Protein AF-A0A183DR48-F1 (afdb_monomer_lite)

Secondary structure (DSSP, 8-state):
------TT----HHHHHHHHHTPPPSSTT-TT------HHHHHHHHHHHHHHHHHHHTT-S--HHHHHHS-HHHHHHHHHT-S---TTHHHHHHHHHHHTT---HHHHHHHHHHHHHTT-HHHHHHHHHHHHH-TTTTT-TTHHHHHHHHHHHHHHHHHHHHHTT-

Organism: NCBI:txid637853

Radius of gyration: 20.78 Å; chains: 1; bounding box: 48×68×44 Å

Fo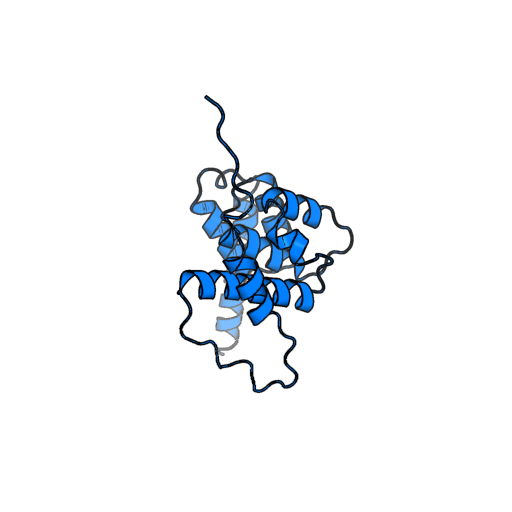ldseek 3Di:
DDDDDDPPPDPPPLVVLLVVLPPDDPDPPPPPDDDPDDVVSVVVSVVLVVLVCLCVVQVPPDDSVCVVPDDLLVVLVVSLPDPDDRLCSLVSNLCSCVVVVPLDQVSLLSSLVSCLVSVVLVSNVVSLVSLVVDPSNVVRPPSVVSVVSSVVVVVVVVVVVVVVVD

Sequence (166 aa):
MAVVFDPNETGGSDAAELAMVMQKPESSEEIYKLPYMDLTVSSSALEFLLYARMIDAYKIELRMETFHKTNKTVLLRSLQNNSRQTPQLGLFMASVVNDYLVMEPSVVDAVITKLALDRKYEMLVDLLKYCAMHTNLSFIRGIELKWSHAARWLFSLIAIKNIVIF

pLDDT: mean 77.98, std 20.14, range [34.53, 96.81]

Structure (mmCIF, N/CA/C/O backbone):
data_AF-A0A183DR48-F1
#
_entry.id   AF-A0A183DR48-F1
#
loop_
_atom_site.group_PDB
_atom_site.id
_atom_site.type_symbol
_atom_site.label_atom_id
_atom_site.label_alt_id
_atom_site.label_comp_id
_atom_site.label_asym_id
_atom_site.label_entity_id
_atom_site.label_seq_id
_atom_site.pdbx_PDB_ins_code
_atom_site.Cartn_x
_atom_site.Cartn_y
_atom_site.Cartn_z
_atom_site.occupancy
_atom_site.B_iso_or_equiv
_atom_site.auth_seq_id
_atom_site.auth_comp_id
_atom_site.auth_asym_id
_atom_site.auth_atom_id
_atom_site.pdbx_PDB_model_num
ATOM 1 N N . MET A 1 1 ? -23.427 38.819 17.462 1.00 38.72 1 MET A N 1
ATOM 2 C CA . MET A 1 1 ? -24.436 37.928 16.858 1.00 38.72 1 MET A CA 1
ATOM 3 C C . MET A 1 1 ? -24.119 36.530 17.363 1.00 38.72 1 MET A C 1
ATOM 5 O O . MET A 1 1 ? -23.070 36.009 17.014 1.00 38.72 1 MET A O 1
ATOM 9 N N . ALA A 1 2 ? -24.891 36.024 18.326 1.00 34.53 2 ALA A N 1
ATOM 10 C CA . ALA A 1 2 ? -24.646 34.722 18.943 1.00 34.53 2 ALA A CA 1
ATOM 11 C C . ALA A 1 2 ? -25.298 33.641 18.077 1.00 34.53 2 ALA A C 1
ATOM 13 O O . ALA A 1 2 ? -26.497 33.715 17.816 1.00 34.53 2 ALA A O 1
ATOM 14 N N . VAL A 1 3 ? -24.506 32.680 17.606 1.00 41.41 3 VAL A N 1
ATOM 15 C CA . VAL A 1 3 ? -25.023 31.477 16.952 1.00 41.41 3 VAL A CA 1
ATOM 16 C C . VAL A 1 3 ? -25.392 30.512 18.072 1.00 41.41 3 VAL A C 1
ATOM 18 O O . VAL A 1 3 ? -24.523 30.043 18.805 1.00 41.41 3 VAL A O 1
ATOM 21 N N . VAL A 1 4 ? -26.691 30.305 18.263 1.00 36.28 4 VAL A N 1
ATOM 22 C CA . VAL A 1 4 ? -27.228 29.297 19.177 1.00 36.28 4 VAL A CA 1
ATOM 23 C C . VAL A 1 4 ? -26.942 27.940 18.545 1.00 36.28 4 VAL A C 1
ATOM 25 O O . VAL A 1 4 ? -27.433 27.652 17.459 1.00 36.28 4 VAL A O 1
ATOM 28 N N . PHE A 1 5 ? -26.102 27.140 19.197 1.00 37.88 5 PHE A N 1
ATOM 29 C CA . PHE A 1 5 ? -25.937 25.732 18.858 1.00 37.88 5 PHE A CA 1
ATOM 30 C C . PHE A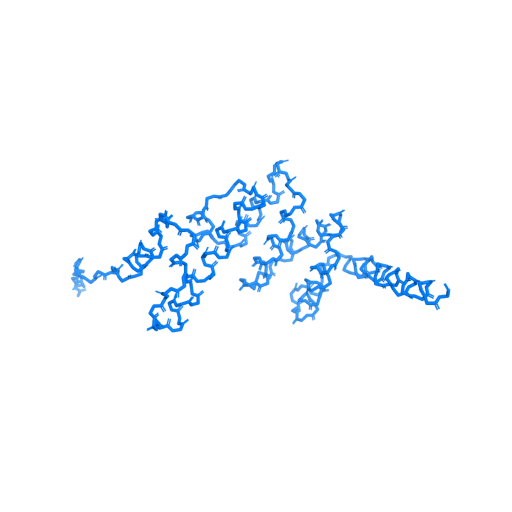 1 5 ? -27.166 24.979 19.371 1.00 37.88 5 PHE A C 1
ATOM 32 O O . PHE A 1 5 ? -27.395 24.932 20.581 1.00 37.88 5 PHE A O 1
ATOM 39 N N . ASP A 1 6 ? -27.953 24.424 18.453 1.00 39.97 6 ASP A N 1
ATOM 40 C CA . ASP A 1 6 ? -29.024 23.483 18.769 1.00 39.97 6 ASP A CA 1
ATOM 41 C C . ASP A 1 6 ? -28.406 22.076 18.914 1.00 39.97 6 ASP A C 1
ATOM 43 O O . ASP A 1 6 ? -27.820 21.574 17.952 1.00 39.97 6 ASP A O 1
ATOM 47 N N . PRO A 1 7 ? -28.453 21.426 20.095 1.00 40.59 7 PRO A N 1
ATOM 48 C CA . PRO A 1 7 ? -27.813 20.126 20.308 1.00 40.59 7 PRO A CA 1
ATOM 49 C C . PRO A 1 7 ? -28.559 18.956 19.655 1.00 40.59 7 PRO A C 1
ATOM 51 O O . PRO A 1 7 ? -28.130 17.815 19.824 1.00 40.59 7 PRO A O 1
ATOM 54 N N . ASN A 1 8 ? -29.680 19.204 18.969 1.00 42.22 8 ASN A N 1
ATOM 55 C CA . ASN A 1 8 ? -30.553 18.146 18.465 1.00 42.22 8 ASN A CA 1
ATOM 56 C C . ASN A 1 8 ? -30.438 17.871 16.953 1.00 42.22 8 ASN A C 1
ATOM 58 O O . ASN A 1 8 ? -31.131 16.986 16.447 1.00 42.22 8 ASN A O 1
ATOM 62 N N . GLU A 1 9 ? -29.535 18.542 16.227 1.00 39.59 9 GLU A N 1
ATOM 63 C CA . GLU A 1 9 ? -29.143 18.102 14.878 1.00 39.59 9 GLU A CA 1
ATOM 64 C C . GLU A 1 9 ? -28.224 16.883 14.991 1.00 39.59 9 GLU A C 1
ATOM 66 O O . GLU A 1 9 ? -26.995 16.937 14.996 1.00 39.59 9 GLU A O 1
ATOM 71 N N . THR A 1 10 ? -28.878 15.749 15.202 1.00 46.44 10 THR A N 1
ATOM 72 C CA . THR A 1 10 ? -28.246 14.483 15.523 1.00 46.44 10 THR A CA 1
ATOM 73 C C . THR A 1 10 ? -27.650 13.912 14.240 1.00 46.44 10 THR A C 1
ATOM 75 O O . THR A 1 10 ? -28.380 13.452 13.364 1.00 46.44 10 THR A O 1
ATOM 78 N N . GLY A 1 11 ? -26.317 13.874 14.155 1.00 44.31 11 GLY A N 1
ATOM 79 C CA . GLY A 1 11 ? -25.553 12.988 13.265 1.00 44.31 11 GLY A CA 1
ATOM 80 C C . GLY A 1 11 ? -25.741 11.513 13.647 1.00 44.31 11 GLY A C 1
ATOM 81 O O . GLY A 1 11 ? -24.783 10.814 13.964 1.00 44.31 11 GLY A O 1
ATOM 82 N N . GLY A 1 12 ? -26.999 11.072 13.710 1.00 40.16 12 GLY A N 1
ATOM 83 C CA . GLY A 1 12 ? -27.429 9.772 14.220 1.00 40.16 12 GLY A CA 1
ATOM 84 C C . GLY A 1 12 ? -27.651 8.709 13.146 1.00 40.16 12 GLY A C 1
ATOM 85 O O . GLY A 1 12 ? -27.893 7.562 13.504 1.00 40.16 12 GLY A O 1
ATOM 86 N N . SER A 1 13 ? -27.564 9.063 11.858 1.00 51.72 13 SER A N 1
ATOM 87 C CA . SER A 1 13 ? -27.857 8.129 10.760 1.00 51.72 13 SER A CA 1
ATOM 88 C C . SER A 1 13 ? -26.738 7.101 10.587 1.00 51.72 13 SER A C 1
ATOM 90 O O . SER A 1 13 ? -26.965 5.902 10.726 1.00 51.72 13 SER A O 1
ATOM 92 N N . ASP A 1 14 ? -25.501 7.567 10.422 1.00 49.25 14 ASP A N 1
ATOM 93 C CA . ASP A 1 14 ? -24.379 6.696 10.058 1.00 49.25 14 ASP A CA 1
ATOM 94 C C . ASP A 1 14 ? -24.047 5.682 11.160 1.00 49.25 14 ASP A C 1
ATOM 96 O O . ASP A 1 14 ? -23.744 4.523 10.890 1.00 49.25 14 ASP A O 1
ATOM 100 N N . ALA A 1 15 ? -24.144 6.097 12.428 1.00 49.94 15 ALA A N 1
ATOM 101 C CA . ALA A 1 15 ? -23.854 5.233 13.569 1.00 49.94 15 ALA A CA 1
ATOM 102 C C . ALA A 1 15 ? -24.926 4.148 13.779 1.00 49.94 15 ALA A C 1
ATOM 104 O O . ALA A 1 15 ? -24.591 3.025 14.160 1.00 49.94 15 ALA A O 1
ATOM 105 N N . ALA A 1 16 ? -26.200 4.467 13.529 1.00 49.25 16 ALA A N 1
ATOM 106 C CA . ALA A 1 16 ? -27.302 3.516 13.646 1.00 49.25 16 ALA A CA 1
ATOM 107 C C . ALA A 1 16 ? -27.301 2.502 12.490 1.00 49.25 16 ALA A C 1
ATOM 109 O O . ALA A 1 16 ? -27.543 1.315 12.712 1.00 49.25 16 ALA A O 1
ATOM 110 N N . GLU A 1 17 ? -26.958 2.940 11.279 1.00 51.75 17 GLU A N 1
ATOM 111 C CA . GLU A 1 17 ? -26.857 2.073 10.101 1.00 51.75 17 GLU A CA 1
ATOM 112 C C . GLU A 1 17 ? -25.629 1.153 10.166 1.00 51.75 17 GLU A C 1
ATOM 114 O O . GLU A 1 17 ? -25.747 -0.049 9.920 1.00 51.75 17 GLU A O 1
ATOM 119 N N . LEU A 1 18 ? -24.475 1.656 10.626 1.00 50.25 18 LEU A N 1
ATOM 120 C CA . LEU A 1 18 ? -23.304 0.824 10.939 1.00 50.25 18 LEU A CA 1
ATOM 121 C C . LEU A 1 18 ? -23.617 -0.214 12.026 1.00 50.25 18 LEU A C 1
ATOM 123 O O . LEU A 1 18 ? -23.205 -1.367 11.907 1.00 50.25 18 LEU A O 1
ATOM 127 N N . ALA A 1 19 ? -24.385 0.148 13.059 1.00 52.28 19 ALA A N 1
ATOM 128 C CA . ALA A 1 19 ? -24.808 -0.793 14.097 1.00 52.28 19 ALA A CA 1
ATOM 129 C C . ALA A 1 19 ? -25.732 -1.901 13.556 1.00 52.28 19 ALA A C 1
ATOM 131 O O . ALA A 1 19 ? -25.676 -3.031 14.044 1.00 52.28 19 ALA A O 1
ATOM 132 N N . MET A 1 20 ? -26.537 -1.607 12.529 1.00 53.22 20 MET A N 1
ATOM 133 C CA . MET A 1 20 ? -27.390 -2.587 11.850 1.00 53.22 20 MET A CA 1
ATOM 134 C C . MET A 1 20 ? -26.560 -3.602 11.045 1.00 53.22 20 MET A C 1
ATOM 136 O O . MET A 1 20 ? -26.844 -4.796 11.087 1.00 53.22 20 MET A O 1
ATOM 140 N N . VAL A 1 21 ? -25.483 -3.152 10.388 1.00 54.22 21 VAL A N 1
ATOM 141 C CA . VAL A 1 21 ? -24.526 -4.015 9.662 1.00 54.22 21 VAL A CA 1
ATOM 142 C C . VAL A 1 21 ? -23.658 -4.850 10.614 1.00 54.22 21 VAL A C 1
ATOM 144 O O . VAL A 1 21 ? -23.229 -5.951 10.274 1.00 54.22 21 VAL A O 1
ATOM 147 N N . MET A 1 22 ? -23.398 -4.347 11.822 1.00 50.41 22 MET A N 1
ATOM 148 C CA . MET A 1 22 ? -22.547 -4.998 12.824 1.00 50.41 22 MET A CA 1
ATOM 149 C C . MET A 1 22 ? -23.275 -6.022 13.712 1.00 50.41 22 MET A C 1
ATOM 151 O O . MET A 1 22 ? -22.654 -6.573 14.627 1.00 50.41 22 MET A O 1
ATOM 155 N N . GLN A 1 23 ? -24.558 -6.319 13.465 1.00 49.47 23 GLN A N 1
ATOM 156 C CA . GLN A 1 23 ? -25.232 -7.421 14.155 1.00 49.47 23 GLN A CA 1
ATOM 157 C C . GLN A 1 23 ? -24.536 -8.749 13.830 1.00 49.47 23 GLN A C 1
ATOM 159 O O . GLN A 1 23 ? -24.355 -9.137 12.678 1.00 49.47 23 GLN A O 1
ATOM 164 N N . LYS A 1 24 ? -24.085 -9.432 14.886 1.00 41.62 24 LYS A N 1
ATOM 165 C CA . LYS A 1 24 ? -23.351 -10.695 14.809 1.00 41.62 24 LYS A CA 1
ATOM 166 C C . LYS A 1 24 ? -24.273 -11.764 14.197 1.00 41.62 24 LYS A C 1
ATOM 168 O O . LYS A 1 24 ? -25.303 -12.044 14.804 1.00 41.62 24 LYS A O 1
ATOM 173 N N . PRO A 1 25 ? -23.934 -12.370 13.046 1.00 45.78 25 PRO A N 1
ATOM 174 C CA . PRO A 1 25 ? -24.819 -13.337 12.411 1.00 45.78 25 PRO A CA 1
ATOM 175 C C . PRO A 1 25 ? -24.857 -14.620 13.249 1.00 45.78 25 PRO A C 1
ATOM 177 O O . PRO A 1 25 ? -23.815 -15.227 13.507 1.00 45.78 25 PRO A O 1
ATOM 180 N N . GLU A 1 26 ? -26.050 -15.023 13.690 1.00 42.00 26 GLU A N 1
ATOM 181 C CA . GLU A 1 26 ? -26.266 -16.272 14.439 1.00 42.00 26 GLU A CA 1
ATOM 182 C C . GLU A 1 26 ? -26.220 -17.515 13.532 1.00 42.00 26 GLU A C 1
ATOM 184 O O . GLU A 1 26 ? -26.141 -18.641 14.021 1.00 42.00 26 GLU A O 1
ATOM 189 N N . SER A 1 27 ? -26.165 -17.339 12.208 1.00 43.94 27 SER A N 1
ATOM 190 C CA . SER A 1 27 ? -25.901 -18.420 11.258 1.00 43.94 27 SER A CA 1
ATOM 191 C C . SER A 1 27 ? -25.264 -17.908 9.961 1.00 43.94 27 SER A C 1
ATOM 193 O O . SER A 1 27 ? -25.421 -16.751 9.573 1.00 43.94 27 SER A O 1
ATOM 195 N N . SER A 1 28 ? -24.522 -18.778 9.272 1.00 48.06 28 SER A N 1
ATOM 196 C CA . SER A 1 28 ? -23.795 -18.468 8.032 1.00 48.06 28 SER A CA 1
ATOM 197 C C . SER A 1 28 ? -24.686 -18.167 6.819 1.00 48.06 28 SER A C 1
ATOM 199 O O . SER A 1 28 ? -24.162 -17.783 5.776 1.00 48.06 28 SER A O 1
ATOM 201 N N . GLU A 1 29 ? -26.006 -18.340 6.926 1.00 44.44 29 GLU A N 1
ATOM 202 C CA . GLU A 1 29 ? -26.942 -18.243 5.795 1.00 44.44 29 GLU A CA 1
ATOM 203 C C . GLU A 1 29 ? -27.662 -16.885 5.680 1.00 44.44 29 GLU A C 1
ATOM 205 O O . GLU A 1 29 ? -28.255 -16.596 4.643 1.00 44.44 29 GLU A O 1
ATOM 210 N N . GLU A 1 30 ? -27.557 -15.995 6.672 1.00 43.56 30 GLU A N 1
ATOM 211 C CA . GLU A 1 30 ? -28.254 -14.692 6.657 1.00 43.56 30 GLU A CA 1
ATOM 212 C C . GLU A 1 30 ? -27.447 -13.540 6.027 1.00 43.56 30 GLU A C 1
ATOM 214 O O . GLU A 1 30 ? -27.918 -12.409 5.946 1.00 43.56 30 GLU A O 1
ATOM 219 N N . ILE A 1 31 ? -26.253 -13.825 5.496 1.00 47.81 31 ILE A N 1
ATOM 220 C CA . ILE A 1 31 ? -25.310 -12.828 4.948 1.00 47.81 31 ILE A CA 1
ATOM 221 C C . ILE A 1 31 ? -25.846 -12.109 3.681 1.00 47.81 31 ILE A C 1
ATOM 223 O O . ILE A 1 31 ? -25.282 -11.105 3.255 1.00 47.81 31 ILE A O 1
ATOM 227 N N . TYR A 1 32 ? -26.960 -12.555 3.085 1.00 43.91 32 TYR A N 1
ATOM 228 C CA . TYR A 1 32 ? -27.378 -12.133 1.736 1.00 43.91 32 TYR A CA 1
ATOM 229 C C . TYR A 1 32 ? -28.757 -11.473 1.632 1.00 43.91 32 TYR A C 1
ATOM 231 O O . TYR A 1 32 ? -29.460 -11.662 0.638 1.00 43.91 32 TYR A O 1
ATOM 239 N N . LYS A 1 33 ? -29.167 -10.667 2.613 1.00 43.34 33 LYS A N 1
ATOM 240 C CA . LYS A 1 33 ? -30.328 -9.775 2.444 1.00 43.34 33 LYS A CA 1
ATOM 241 C C . LYS A 1 33 ? -30.002 -8.350 2.866 1.00 43.34 33 LYS A C 1
ATOM 243 O O . LYS A 1 33 ? -30.579 -7.829 3.811 1.00 43.34 33 LYS A O 1
ATOM 248 N N . LEU A 1 34 ? -29.084 -7.717 2.139 1.00 48.34 34 LEU A N 1
ATOM 249 C CA . LEU A 1 34 ? -28.967 -6.263 2.178 1.00 48.34 34 LEU A CA 1
ATOM 250 C C . LEU A 1 34 ? -30.164 -5.686 1.400 1.00 48.34 34 LEU A C 1
ATOM 252 O O . LEU A 1 34 ? -30.291 -5.972 0.204 1.00 48.34 34 LEU A O 1
ATOM 256 N N . PRO A 1 35 ? -31.076 -4.931 2.045 1.00 45.50 35 PRO A N 1
ATOM 257 C CA . PRO A 1 35 ? -32.075 -4.154 1.322 1.00 45.50 35 PRO A CA 1
ATOM 258 C C . PRO A 1 35 ? -31.334 -3.184 0.400 1.00 45.50 35 PRO A C 1
ATOM 260 O O . PRO A 1 35 ? -30.188 -2.841 0.678 1.00 45.50 35 PRO A O 1
ATOM 263 N N . TYR A 1 36 ? -31.981 -2.747 -0.681 1.00 47.59 36 TYR A N 1
ATOM 264 C CA . TYR A 1 36 ? -31.511 -1.664 -1.550 1.00 47.59 36 TYR A CA 1
ATOM 265 C C . TYR A 1 36 ? -31.228 -0.403 -0.703 1.00 47.59 36 TYR A C 1
ATOM 267 O O . TYR A 1 36 ? -32.091 0.453 -0.529 1.00 47.59 36 TYR A O 1
ATOM 275 N N . MET A 1 37 ? -30.045 -0.332 -0.103 1.00 52.34 37 MET A N 1
ATOM 276 C CA . MET A 1 37 ? -29.523 0.850 0.559 1.00 52.34 37 MET A CA 1
ATOM 277 C C . MET A 1 37 ? -28.881 1.737 -0.496 1.00 52.34 37 MET A C 1
ATOM 279 O O . MET A 1 37 ? -28.451 1.263 -1.551 1.00 52.34 37 MET A O 1
ATOM 283 N N . ASP A 1 38 ? -28.853 3.033 -0.204 1.00 58.88 38 ASP A N 1
ATOM 284 C CA . ASP A 1 38 ? -28.114 4.023 -0.974 1.00 58.88 38 ASP A CA 1
ATOM 285 C C . ASP A 1 38 ? -26.728 3.461 -1.343 1.00 58.88 38 ASP A C 1
ATOM 287 O O . ASP A 1 38 ? -26.013 2.924 -0.494 1.00 58.88 38 ASP A O 1
ATOM 291 N N . LEU A 1 39 ? -26.363 3.530 -2.627 1.00 58.81 39 LEU A N 1
ATOM 292 C CA . LEU A 1 39 ? -25.107 2.987 -3.159 1.00 58.81 39 LEU A CA 1
ATOM 293 C C . LEU A 1 39 ? -23.887 3.507 -2.390 1.00 58.81 39 LEU A C 1
ATOM 295 O O . LEU A 1 39 ? -22.888 2.801 -2.264 1.00 58.81 39 LEU A O 1
ATOM 299 N N . THR A 1 40 ? -23.977 4.722 -1.852 1.00 60.16 40 THR A N 1
ATOM 300 C CA . THR A 1 40 ? -22.927 5.330 -1.031 1.00 60.16 40 THR A CA 1
ATOM 301 C C . THR A 1 40 ? -22.794 4.649 0.336 1.00 60.16 40 THR A C 1
ATOM 303 O O . THR A 1 40 ? -21.685 4.277 0.722 1.00 60.16 40 THR A O 1
ATOM 306 N N . VAL A 1 41 ? -23.916 4.384 1.012 1.00 61.53 41 VAL A N 1
ATOM 307 C CA . VAL A 1 41 ? -23.995 3.637 2.282 1.00 61.53 41 VAL A CA 1
ATOM 308 C C . VAL A 1 41 ? -23.579 2.178 2.080 1.00 61.53 41 VAL A C 1
ATOM 310 O O . VAL A 1 41 ? -22.826 1.616 2.874 1.00 61.53 41 VAL A O 1
ATOM 313 N N . SER A 1 42 ? -23.981 1.570 0.963 1.00 67.25 42 SER A N 1
ATOM 314 C CA . SER A 1 42 ? -23.541 0.224 0.596 1.00 67.25 42 SER A CA 1
ATOM 315 C C . SER A 1 42 ? -22.034 0.161 0.334 1.00 67.25 42 SER A C 1
ATOM 317 O O . SER A 1 42 ? -21.411 -0.846 0.666 1.00 67.25 42 SER A O 1
ATOM 319 N N . SER A 1 43 ? -21.439 1.199 -0.264 1.00 72.12 43 SER A N 1
ATOM 320 C CA . SER A 1 43 ? -20.005 1.231 -0.573 1.00 72.12 43 SER A CA 1
ATOM 321 C C . SER A 1 43 ? -19.156 1.400 0.686 1.00 72.12 43 SER A C 1
ATOM 323 O O . SER A 1 43 ? -18.165 0.689 0.847 1.00 72.12 43 SER A O 1
ATOM 325 N N . SER A 1 44 ? -19.546 2.295 1.599 1.00 78.62 44 SER A N 1
ATOM 326 C CA . SER A 1 44 ? -18.821 2.517 2.856 1.00 78.62 44 SER A CA 1
ATOM 327 C C . SER A 1 44 ? -18.936 1.319 3.806 1.00 78.62 44 SER A C 1
ATOM 329 O O . SER A 1 44 ? -17.944 0.916 4.418 1.00 78.62 44 SER A O 1
ATOM 331 N N . ALA A 1 45 ? -20.110 0.682 3.874 1.00 82.75 45 ALA A N 1
ATOM 332 C CA . ALA A 1 45 ? -20.308 -0.550 4.634 1.00 82.75 45 ALA A CA 1
ATOM 333 C C . ALA A 1 45 ? -19.482 -1.717 4.067 1.00 82.75 45 ALA A C 1
ATOM 335 O O . ALA A 1 45 ? -18.889 -2.485 4.830 1.00 82.75 45 ALA A O 1
ATOM 336 N N . LEU A 1 46 ? -19.398 -1.838 2.736 1.00 86.31 46 LEU A N 1
ATOM 337 C CA . LEU A 1 46 ? -18.590 -2.866 2.082 1.00 86.31 46 LEU A CA 1
ATOM 338 C C . LEU A 1 46 ? -17.096 -2.653 2.342 1.00 86.31 46 LEU A C 1
ATOM 340 O O . LEU A 1 46 ? -16.405 -3.601 2.706 1.00 86.31 46 LEU A O 1
ATOM 344 N N . GLU A 1 47 ? -16.605 -1.423 2.204 1.00 88.00 47 GLU A N 1
ATOM 345 C CA . GLU A 1 47 ? -15.223 -1.059 2.523 1.00 88.00 47 GLU A CA 1
ATOM 346 C C . GLU A 1 47 ? -14.886 -1.415 3.978 1.00 88.00 47 GLU A C 1
ATOM 348 O O . GLU A 1 47 ? -13.889 -2.093 4.245 1.00 88.00 47 GLU A O 1
ATOM 353 N N . PHE A 1 48 ? -15.756 -1.036 4.920 1.00 88.94 48 PHE A N 1
ATOM 354 C CA . PHE A 1 48 ? -15.589 -1.362 6.332 1.00 88.94 48 PHE A CA 1
ATOM 355 C C . PHE A 1 48 ? -15.502 -2.877 6.557 1.00 88.94 48 PHE A C 1
ATOM 357 O O . PHE A 1 48 ? -14.585 -3.355 7.229 1.00 88.94 48 PHE A O 1
ATOM 364 N N . LEU A 1 49 ? -16.423 -3.644 5.966 1.00 91.50 49 LEU A N 1
ATOM 365 C CA . LEU A 1 49 ? -16.446 -5.099 6.080 1.00 91.50 49 LEU A CA 1
ATOM 366 C C . LEU A 1 49 ? -15.174 -5.729 5.492 1.00 91.50 49 LEU A C 1
ATOM 368 O O . LEU A 1 49 ? -14.582 -6.606 6.121 1.00 91.50 49 LEU A O 1
ATOM 372 N N . LEU A 1 50 ? -14.737 -5.283 4.312 1.00 92.75 50 LEU A N 1
ATOM 373 C CA . LEU A 1 50 ? -13.543 -5.797 3.638 1.00 92.75 50 LEU A CA 1
ATOM 374 C C . LEU A 1 50 ? -12.293 -5.571 4.488 1.00 92.75 50 LEU A C 1
ATOM 376 O O . LEU A 1 50 ? -11.542 -6.517 4.739 1.00 92.75 50 LEU A O 1
ATOM 380 N N . TYR A 1 51 ? -12.100 -4.357 5.003 1.00 95.00 51 TYR A N 1
ATOM 381 C CA . TYR A 1 51 ? -10.943 -4.043 5.835 1.00 95.00 51 TYR A CA 1
ATOM 382 C C . TYR A 1 51 ? -10.984 -4.737 7.197 1.00 95.00 51 TYR A C 1
ATOM 384 O O . TYR A 1 51 ? -9.950 -5.246 7.633 1.00 95.00 51 TYR A O 1
ATOM 392 N N . ALA A 1 52 ? -12.153 -4.855 7.833 1.00 93.44 52 ALA A N 1
ATOM 393 C CA . ALA A 1 52 ? -12.303 -5.637 9.061 1.00 93.44 52 ALA A CA 1
ATOM 394 C C . ALA A 1 52 ? -11.907 -7.105 8.832 1.00 93.44 52 ALA A C 1
ATOM 396 O O . ALA A 1 52 ? -11.098 -7.666 9.572 1.00 93.44 52 ALA A O 1
ATOM 397 N N . ARG A 1 53 ? -12.393 -7.708 7.738 1.00 94.00 53 ARG A N 1
ATOM 398 C CA . ARG A 1 53 ? -12.042 -9.083 7.358 1.00 94.00 53 ARG A CA 1
ATOM 399 C C . ARG A 1 53 ? -10.559 -9.240 7.046 1.00 94.00 53 ARG A C 1
ATOM 401 O O . ARG A 1 53 ? -9.979 -10.247 7.443 1.00 94.00 53 ARG A O 1
ATOM 408 N N . MET A 1 54 ? -9.936 -8.280 6.364 1.00 93.69 54 MET A N 1
ATOM 409 C CA . MET A 1 54 ? -8.495 -8.313 6.095 1.00 93.69 54 MET A CA 1
ATOM 410 C C . MET A 1 54 ? -7.672 -8.220 7.380 1.00 93.69 54 MET A C 1
ATOM 412 O O . MET A 1 54 ? -6.727 -8.990 7.540 1.00 93.69 54 MET A O 1
ATOM 416 N N . ILE A 1 55 ? -8.030 -7.319 8.299 1.00 93.00 55 ILE A N 1
ATOM 417 C CA . ILE A 1 55 ? -7.363 -7.167 9.599 1.00 93.00 55 ILE A CA 1
ATOM 418 C C . ILE A 1 55 ? -7.400 -8.490 10.370 1.00 93.00 55 ILE A C 1
ATOM 420 O O . ILE A 1 55 ? -6.348 -8.972 10.800 1.00 93.00 55 ILE A O 1
ATOM 424 N N . ASP A 1 56 ? -8.575 -9.114 10.465 1.00 92.06 56 ASP A N 1
ATOM 425 C CA . ASP A 1 56 ? -8.756 -10.389 11.162 1.00 92.06 56 ASP A CA 1
ATOM 426 C C . ASP A 1 56 ? -8.004 -11.534 10.465 1.00 92.06 56 ASP A C 1
ATOM 428 O O . ASP A 1 56 ? -7.226 -12.259 11.094 1.00 92.06 56 ASP A O 1
ATOM 432 N N . ALA A 1 57 ? -8.188 -11.691 9.149 1.00 91.62 57 ALA A N 1
ATOM 433 C CA . ALA A 1 57 ? -7.598 -12.784 8.374 1.00 91.62 57 ALA A CA 1
ATOM 434 C C . ALA A 1 57 ? -6.065 -12.718 8.344 1.00 91.62 57 ALA A C 1
ATOM 436 O O . ALA A 1 57 ? -5.389 -13.748 8.396 1.00 91.62 57 ALA A O 1
ATOM 437 N N . TYR A 1 58 ? -5.502 -11.511 8.273 1.00 91.31 58 TYR A N 1
ATOM 438 C CA . TYR A 1 58 ? -4.057 -11.291 8.254 1.00 91.31 58 TYR A CA 1
ATOM 439 C C . TYR A 1 58 ? -3.461 -11.142 9.653 1.00 91.31 58 TYR A C 1
ATOM 441 O O . TYR A 1 58 ? -2.247 -10.950 9.768 1.00 91.31 58 TYR A O 1
ATOM 449 N N . LYS A 1 59 ? -4.293 -11.265 10.699 1.00 90.38 59 LYS A N 1
ATOM 450 C CA . LYS A 1 59 ? -3.915 -11.152 12.113 1.00 90.38 59 LYS A CA 1
ATOM 451 C C . LYS A 1 59 ? -3.142 -9.862 12.392 1.00 90.38 59 LYS A C 1
ATOM 453 O O . LYS A 1 59 ? -2.115 -9.877 13.071 1.00 90.38 59 LYS A O 1
ATOM 458 N N . ILE A 1 60 ? -3.608 -8.758 11.813 1.00 90.50 60 ILE A N 1
ATOM 459 C CA . ILE A 1 60 ? -3.007 -7.440 12.005 1.00 90.50 60 ILE A CA 1
ATOM 460 C C . ILE A 1 60 ? -3.453 -6.933 13.371 1.00 90.50 60 ILE A C 1
ATOM 462 O O . ILE A 1 60 ? -4.644 -6.877 13.662 1.00 90.50 60 ILE A O 1
ATOM 466 N N . GLU A 1 61 ? -2.496 -6.550 14.214 1.00 89.94 61 GLU A N 1
ATOM 467 C CA . GLU A 1 61 ? -2.764 -5.969 15.532 1.00 89.94 61 GLU A CA 1
ATOM 468 C C . GLU A 1 61 ? -3.248 -4.515 15.377 1.00 89.94 61 GLU A C 1
ATOM 470 O O . GLU A 1 61 ? -2.533 -3.554 15.654 1.00 89.94 61 GLU A O 1
ATOM 475 N N . LEU A 1 62 ? -4.464 -4.356 14.853 1.00 91.31 62 LEU A N 1
ATOM 476 C CA . LEU A 1 62 ? -5.105 -3.081 14.558 1.00 91.31 62 LEU A CA 1
ATOM 477 C C . LEU A 1 62 ? -6.600 -3.196 14.843 1.00 91.31 62 LEU A C 1
ATOM 479 O O . LEU A 1 62 ? -7.268 -4.089 14.339 1.00 91.31 62 LEU A O 1
ATOM 483 N N . ARG A 1 63 ? -7.152 -2.274 15.631 1.00 91.44 63 ARG A N 1
ATOM 484 C CA . ARG A 1 63 ? -8.605 -2.210 15.827 1.00 91.44 63 ARG A CA 1
ATOM 485 C C . ARG A 1 63 ? -9.255 -1.513 14.641 1.00 91.44 63 ARG A C 1
ATOM 487 O O . ARG A 1 63 ? -8.749 -0.490 14.177 1.00 91.44 63 ARG A O 1
ATOM 494 N N . MET A 1 64 ? -10.415 -2.008 14.218 1.00 90.94 64 MET A N 1
ATOM 495 C CA . MET A 1 64 ? -11.142 -1.427 13.089 1.00 90.94 64 MET A CA 1
ATOM 496 C C . MET A 1 64 ? -11.538 0.040 13.332 1.00 90.94 64 MET A C 1
ATOM 498 O O . MET A 1 64 ? -11.413 0.881 12.447 1.00 90.94 64 MET A O 1
ATOM 502 N N . GLU A 1 65 ? -11.907 0.394 14.565 1.00 90.69 65 GLU A N 1
ATOM 503 C CA . GLU A 1 65 ? -12.177 1.787 14.950 1.00 90.69 65 GLU A CA 1
ATOM 504 C C . GLU A 1 65 ? -10.961 2.702 14.735 1.00 90.69 65 GLU A C 1
ATOM 506 O O . GLU A 1 65 ? -11.096 3.827 14.250 1.00 90.69 65 GLU A O 1
ATOM 511 N N . THR A 1 66 ? -9.763 2.212 15.076 1.00 92.62 66 THR A N 1
ATOM 512 C CA . THR A 1 66 ? -8.503 2.931 14.859 1.00 92.62 66 THR A CA 1
ATOM 513 C C . THR A 1 66 ? -8.216 3.063 13.370 1.00 92.62 66 THR A C 1
ATOM 515 O O . THR A 1 66 ? -7.875 4.157 12.922 1.00 92.62 66 THR A O 1
ATOM 518 N N . PHE A 1 67 ? -8.391 1.988 12.596 1.00 93.94 67 PHE A N 1
ATOM 519 C CA . PHE A 1 67 ? -8.240 2.021 11.143 1.00 93.94 67 PHE A CA 1
ATOM 520 C C . PHE A 1 67 ? -9.111 3.114 10.516 1.00 93.94 67 PHE A C 1
ATOM 522 O O . PHE A 1 67 ? -8.608 3.936 9.750 1.00 93.94 67 PHE A O 1
ATOM 529 N N . HIS A 1 68 ? -10.393 3.160 10.880 1.00 90.19 68 HIS A N 1
ATOM 530 C CA . HIS A 1 68 ? -11.356 4.066 10.268 1.00 90.19 68 HIS A CA 1
ATOM 531 C C . HIS A 1 68 ? -11.083 5.538 10.621 1.00 90.19 68 HIS A C 1
ATOM 533 O O . HIS A 1 68 ? -11.020 6.377 9.726 1.00 90.19 68 HIS A O 1
ATOM 539 N N . LYS A 1 69 ? -10.818 5.846 11.899 1.00 92.50 69 LYS A N 1
ATOM 540 C CA . LYS A 1 69 ? -10.640 7.229 12.387 1.00 92.50 69 LYS A CA 1
ATOM 541 C C . LYS A 1 69 ? -9.264 7.835 12.097 1.00 92.50 69 LYS A C 1
ATOM 543 O O . LYS A 1 69 ? -9.119 9.055 12.092 1.00 92.50 69 LYS A O 1
ATOM 548 N N . THR A 1 70 ? -8.237 7.010 11.906 1.00 95.69 70 THR A N 1
ATOM 549 C CA . THR A 1 70 ? -6.860 7.506 11.767 1.00 95.69 70 THR A CA 1
ATOM 550 C C . THR A 1 70 ? -6.567 7.925 10.329 1.00 95.69 70 THR A C 1
ATOM 552 O O . THR A 1 70 ? -6.940 7.244 9.369 1.00 95.69 70 THR A O 1
ATOM 555 N N . ASN A 1 71 ? -5.828 9.027 10.177 1.00 96.25 71 ASN A N 1
ATOM 556 C CA . ASN A 1 71 ? -5.244 9.412 8.898 1.00 96.25 71 ASN A CA 1
ATOM 557 C C . ASN A 1 71 ? -4.390 8.255 8.342 1.00 96.25 71 ASN A C 1
ATOM 559 O O . ASN A 1 71 ? -3.512 7.737 9.035 1.00 96.25 71 ASN A O 1
ATOM 563 N N . LYS A 1 72 ? -4.638 7.851 7.093 1.00 96.56 72 LYS A N 1
ATOM 564 C CA . LYS A 1 72 ? -4.061 6.622 6.531 1.00 96.56 72 LYS A CA 1
ATOM 565 C C . LYS A 1 72 ? -2.547 6.683 6.383 1.00 96.56 72 LYS A C 1
ATOM 567 O O . LYS A 1 72 ? -1.872 5.694 6.641 1.00 96.56 72 LYS A O 1
ATOM 572 N N . THR A 1 73 ? -1.994 7.855 6.108 1.00 96.25 73 THR A N 1
ATOM 573 C CA . THR A 1 73 ? -0.546 8.067 6.090 1.00 96.25 73 THR A CA 1
ATOM 574 C C . THR A 1 73 ? 0.076 7.849 7.473 1.00 96.25 73 THR A C 1
ATOM 576 O O . THR A 1 73 ? 1.065 7.129 7.605 1.00 96.25 73 THR A O 1
ATOM 579 N N . VAL A 1 74 ? -0.531 8.411 8.526 1.00 95.69 74 VAL A N 1
ATOM 580 C CA . VAL A 1 74 ? -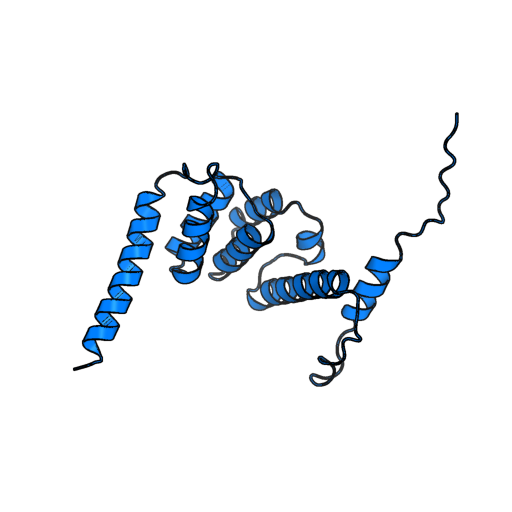0.079 8.230 9.920 1.00 95.69 74 VAL A CA 1
ATOM 581 C C . VAL A 1 74 ? -0.201 6.769 10.353 1.00 95.69 74 VAL A C 1
ATOM 583 O O . VAL A 1 74 ? 0.731 6.215 10.940 1.00 95.69 74 VAL A O 1
ATOM 586 N N . LEU A 1 75 ? -1.324 6.133 10.019 1.00 95.75 75 LEU A N 1
ATOM 587 C CA . LEU A 1 75 ? -1.573 4.725 10.296 1.00 95.75 75 LEU A CA 1
ATOM 588 C C . LEU A 1 75 ? -0.503 3.835 9.654 1.00 95.75 75 LEU A C 1
ATOM 590 O O . LEU A 1 75 ? 0.089 2.999 10.333 1.00 95.75 75 LEU A O 1
ATOM 594 N N . LEU A 1 76 ? -0.221 4.028 8.363 1.00 95.50 76 LEU A N 1
ATOM 595 C CA . LEU A 1 76 ? 0.766 3.226 7.644 1.00 95.50 76 LEU A CA 1
ATOM 596 C C . LEU A 1 76 ? 2.169 3.381 8.239 1.00 95.50 76 LEU A C 1
ATOM 598 O O . LEU A 1 76 ? 2.846 2.372 8.417 1.00 95.50 76 LEU A O 1
ATOM 602 N N . ARG A 1 77 ? 2.585 4.591 8.642 1.00 94.44 77 ARG A N 1
ATOM 603 C CA . ARG A 1 77 ? 3.862 4.776 9.360 1.00 94.44 77 ARG A CA 1
ATOM 604 C C . ARG A 1 77 ? 3.899 4.013 10.684 1.00 94.44 77 ARG A C 1
ATOM 606 O O . ARG A 1 77 ? 4.910 3.399 11.014 1.00 94.44 77 ARG A O 1
ATOM 613 N N . SER A 1 78 ? 2.805 4.028 11.446 1.00 92.88 78 SER A N 1
ATOM 614 C CA . SER A 1 78 ? 2.711 3.264 12.696 1.00 92.88 78 SER A CA 1
ATOM 615 C C . SER A 1 78 ? 2.842 1.757 12.451 1.00 92.88 78 SER A C 1
ATOM 617 O O . SER A 1 78 ? 3.580 1.087 13.172 1.00 92.88 78 SER A O 1
ATOM 619 N N . LEU A 1 79 ? 2.195 1.238 11.405 1.00 91.94 79 LEU A N 1
ATOM 620 C CA . LEU A 1 79 ? 2.264 -0.175 11.033 1.00 91.94 79 LEU A CA 1
ATOM 621 C C . LEU A 1 79 ? 3.659 -0.592 10.542 1.00 91.94 79 LEU A C 1
ATOM 623 O O . LEU A 1 79 ? 4.096 -1.697 10.851 1.00 91.94 79 LEU A O 1
ATOM 627 N N . GLN A 1 80 ? 4.381 0.285 9.835 1.00 88.62 80 GLN A N 1
ATOM 628 C CA . GLN A 1 80 ? 5.763 0.032 9.386 1.00 88.62 80 GLN A CA 1
ATOM 629 C C . GLN A 1 80 ? 6.723 -0.195 10.551 1.00 88.62 80 GLN A C 1
ATOM 631 O O . GLN A 1 80 ? 7.603 -1.051 10.473 1.00 88.62 80 GLN A O 1
ATOM 636 N N . ASN A 1 81 ? 6.532 0.557 11.634 1.00 84.81 81 ASN A N 1
ATOM 637 C CA . ASN A 1 81 ? 7.391 0.510 12.814 1.00 84.81 81 ASN A CA 1
ATOM 638 C C . ASN A 1 81 ? 7.039 -0.634 13.774 1.00 84.81 81 ASN A C 1
ATOM 640 O O . ASN A 1 81 ? 7.721 -0.824 14.781 1.00 84.81 81 ASN A O 1
ATOM 644 N N . ASN A 1 82 ? 5.975 -1.388 13.497 1.00 77.94 82 ASN A N 1
ATOM 645 C CA . ASN A 1 82 ? 5.513 -2.436 14.388 1.00 77.94 82 ASN A CA 1
ATOM 646 C C . ASN A 1 82 ? 6.356 -3.715 14.207 1.00 77.94 82 ASN A C 1
ATOM 648 O O . ASN A 1 82 ? 6.578 -4.185 13.089 1.00 77.94 82 ASN A O 1
ATOM 652 N N . SER A 1 83 ? 6.853 -4.278 15.314 1.00 56.78 83 SER A N 1
ATOM 653 C CA . SER A 1 83 ? 7.832 -5.380 15.309 1.00 56.78 83 SER A CA 1
ATOM 654 C C . SER A 1 83 ? 7.229 -6.736 14.933 1.00 56.78 83 SER A C 1
ATOM 656 O O . SER A 1 83 ? 7.941 -7.639 14.492 1.00 56.78 83 SER A O 1
ATOM 658 N N . ARG A 1 84 ? 5.907 -6.887 15.058 1.00 67.00 84 ARG A N 1
ATOM 659 C CA . ARG A 1 84 ? 5.168 -8.083 14.641 1.00 67.00 84 ARG A CA 1
ATOM 660 C C . ARG A 1 84 ? 4.736 -7.955 13.187 1.00 67.00 84 ARG A C 1
ATOM 662 O O . ARG A 1 84 ? 3.618 -7.549 12.884 1.00 67.00 84 ARG A O 1
ATOM 669 N N . GLN A 1 85 ? 5.634 -8.309 12.276 1.00 71.06 85 GLN A N 1
ATOM 670 C CA . GLN A 1 85 ? 5.326 -8.297 10.851 1.00 71.06 85 GLN A CA 1
ATOM 671 C C . GLN A 1 85 ? 4.738 -9.638 10.413 1.00 71.06 85 GLN A C 1
ATOM 673 O O . GLN A 1 85 ? 5.436 -10.651 10.381 1.00 71.06 85 GLN A O 1
ATOM 678 N N . THR A 1 86 ? 3.461 -9.647 10.031 1.00 83.62 86 THR A N 1
ATOM 679 C CA . THR A 1 86 ? 2.912 -10.767 9.260 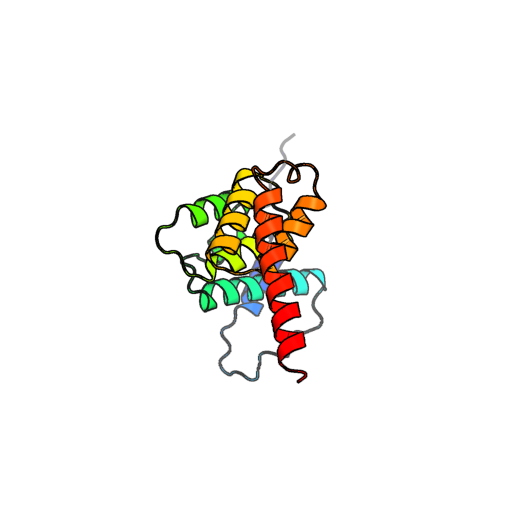1.00 83.62 86 THR A CA 1
ATOM 680 C C . THR A 1 86 ? 3.341 -10.624 7.791 1.00 83.62 86 THR A C 1
ATOM 682 O O . THR A 1 86 ? 3.436 -9.496 7.289 1.00 83.62 86 THR A O 1
ATOM 685 N N . PRO A 1 87 ? 3.597 -11.726 7.059 1.00 81.88 87 PRO A N 1
ATOM 686 C CA . PRO A 1 87 ? 3.895 -11.676 5.619 1.00 81.88 87 PRO A CA 1
ATOM 687 C C . PRO A 1 87 ? 2.789 -11.031 4.763 1.00 81.88 87 PRO A C 1
ATOM 689 O O . PRO A 1 87 ? 2.991 -10.704 3.595 1.00 81.88 87 PRO A O 1
ATOM 692 N N . GLN A 1 88 ? 1.586 -10.901 5.320 1.00 89.69 88 GLN A N 1
ATOM 693 C CA . GLN A 1 88 ? 0.398 -10.339 4.689 1.00 89.69 88 GLN A CA 1
ATOM 694 C C . GLN A 1 88 ? 0.248 -8.839 4.967 1.00 89.69 88 GLN A C 1
ATOM 696 O O . GLN A 1 88 ? -0.500 -8.167 4.260 1.00 89.69 88 GLN A O 1
ATOM 701 N N . LEU A 1 89 ? 0.993 -8.287 5.933 1.00 91.94 89 LEU A N 1
ATOM 702 C CA . LEU A 1 89 ? 0.944 -6.864 6.267 1.00 91.94 89 LEU A CA 1
ATOM 703 C C . LEU A 1 89 ? 1.257 -5.984 5.048 1.00 91.94 89 LEU A C 1
ATOM 705 O O . LEU A 1 89 ? 0.596 -4.973 4.844 1.00 91.94 89 LEU A O 1
ATOM 709 N N . GLY A 1 90 ? 2.206 -6.395 4.198 1.00 93.31 90 GLY A N 1
ATOM 710 C CA . GLY A 1 90 ? 2.521 -5.668 2.965 1.00 93.31 90 GLY A CA 1
ATOM 711 C C . GLY A 1 90 ? 1.327 -5.562 2.009 1.00 93.31 90 GLY A C 1
ATOM 712 O O . GLY A 1 90 ? 1.114 -4.504 1.428 1.00 93.31 90 GLY A O 1
ATOM 713 N N . LEU A 1 91 ? 0.514 -6.622 1.896 1.00 94.69 91 LEU A N 1
ATOM 714 C CA . LEU A 1 91 ? -0.689 -6.629 1.054 1.00 94.69 91 LEU A CA 1
ATOM 715 C C . LEU A 1 91 ? -1.748 -5.672 1.597 1.00 94.69 91 LEU A C 1
ATOM 717 O O . LEU A 1 91 ? -2.256 -4.847 0.849 1.00 94.69 91 LEU A O 1
ATOM 721 N N . PHE A 1 92 ? -2.023 -5.736 2.903 1.00 95.31 92 PHE A N 1
ATOM 722 C CA . PHE A 1 92 ? -2.948 -4.809 3.554 1.00 95.31 92 PHE A CA 1
ATOM 723 C C . PHE A 1 92 ? -2.529 -3.356 3.350 1.00 95.31 92 PHE A C 1
ATOM 725 O O . PHE A 1 92 ? -3.328 -2.525 2.934 1.00 95.31 92 PHE A O 1
ATOM 732 N N . MET A 1 93 ? -1.258 -3.052 3.604 1.00 95.50 93 MET A N 1
ATOM 733 C CA . MET A 1 93 ? -0.742 -1.699 3.452 1.00 95.50 93 MET A CA 1
ATOM 734 C C . MET A 1 93 ? -0.841 -1.200 2.010 1.00 95.50 93 MET A C 1
ATOM 736 O O . MET A 1 93 ? -1.154 -0.034 1.799 1.00 95.50 93 MET A O 1
ATOM 740 N N . ALA A 1 94 ? -0.601 -2.067 1.027 1.00 96.12 94 ALA A N 1
ATOM 741 C CA . ALA A 1 94 ? -0.731 -1.723 -0.383 1.00 96.12 94 ALA A CA 1
ATOM 742 C C . ALA A 1 94 ? -2.182 -1.424 -0.783 1.00 96.12 94 ALA A C 1
ATOM 744 O O . ALA A 1 94 ? -2.415 -0.432 -1.470 1.00 96.12 94 ALA A O 1
ATOM 745 N N . SER A 1 95 ? -3.150 -2.211 -0.296 1.00 95.69 95 SER A N 1
ATOM 746 C CA . SER A 1 95 ? -4.579 -1.915 -0.471 1.00 95.69 95 SER A CA 1
ATOM 747 C C . SER A 1 95 ? -4.928 -0.536 0.083 1.00 95.69 95 SER A C 1
ATOM 749 O O . SER A 1 95 ? -5.506 0.277 -0.627 1.00 95.69 95 SER A O 1
ATOM 751 N N . VAL A 1 96 ? -4.462 -0.211 1.295 1.00 96.38 96 VAL A N 1
ATOM 752 C CA . VAL A 1 96 ? -4.698 1.111 1.899 1.00 96.38 96 VAL A CA 1
ATOM 753 C C . VAL A 1 96 ? -4.072 2.240 1.078 1.00 96.38 96 VAL A C 1
ATOM 755 O O . VAL A 1 96 ? -4.668 3.307 0.959 1.00 96.38 96 VAL A O 1
ATOM 758 N N . VAL A 1 97 ? -2.875 2.038 0.517 1.00 96.81 97 VAL A N 1
ATOM 759 C CA . VAL A 1 97 ? -2.239 3.056 -0.334 1.00 96.81 97 VAL A CA 1
ATOM 760 C C . VAL A 1 97 ? -3.079 3.336 -1.580 1.00 96.81 97 VAL A C 1
ATOM 762 O O . VAL A 1 97 ? -3.289 4.506 -1.894 1.00 96.81 97 VAL A O 1
ATOM 765 N N . ASN A 1 98 ? -3.565 2.290 -2.250 1.00 93.94 98 ASN A N 1
ATOM 766 C CA . ASN A 1 98 ? -4.351 2.421 -3.475 1.00 93.94 98 ASN A CA 1
ATOM 767 C C . ASN A 1 98 ? -5.748 2.999 -3.203 1.00 93.94 98 ASN A C 1
ATOM 769 O O . ASN A 1 98 ? -6.132 3.971 -3.847 1.00 93.94 98 ASN A O 1
ATOM 773 N N . ASP A 1 99 ? -6.479 2.453 -2.230 1.00 93.69 99 ASP A N 1
ATOM 774 C CA . ASP A 1 99 ? -7.880 2.821 -1.984 1.00 93.69 99 ASP A CA 1
ATOM 775 C C . ASP A 1 99 ? -8.015 4.239 -1.410 1.00 93.69 99 ASP A C 1
ATOM 777 O O . ASP A 1 99 ? -8.960 4.957 -1.729 1.00 93.69 99 ASP A O 1
ATOM 781 N N . TYR A 1 100 ? -7.043 4.675 -0.598 1.00 94.56 100 TYR A N 1
ATOM 782 C CA . TYR A 1 100 ? -7.044 6.005 0.026 1.00 94.56 100 TYR A CA 1
ATOM 783 C C . TYR A 1 100 ? -6.089 7.000 -0.635 1.00 94.56 100 TYR A C 1
ATOM 785 O O . TYR A 1 100 ? -5.836 8.067 -0.069 1.00 94.56 100 TYR A O 1
ATOM 793 N N . LEU A 1 101 ? -5.549 6.661 -1.810 1.00 94.62 101 LEU A N 1
ATOM 794 C CA . LEU A 1 101 ? -4.680 7.526 -2.612 1.00 94.62 101 LEU A CA 1
ATOM 795 C C . LEU A 1 101 ? -3.531 8.138 -1.793 1.00 94.62 101 LEU A C 1
ATOM 797 O O . LEU A 1 101 ? -3.263 9.343 -1.832 1.00 94.62 101 LEU A O 1
ATOM 801 N N . VAL A 1 102 ? -2.846 7.307 -1.004 1.00 95.38 102 VAL A N 1
ATOM 802 C CA . VAL A 1 102 ? -1.722 7.767 -0.182 1.00 95.38 102 VAL A CA 1
ATOM 803 C C . VAL A 1 102 ? -0.556 8.121 -1.106 1.00 95.38 102 VAL A C 1
ATOM 805 O O . VAL A 1 102 ? -0.047 7.278 -1.843 1.00 95.38 102 VAL A O 1
ATOM 808 N N . MET A 1 103 ? -0.124 9.382 -1.064 1.00 94.19 103 MET A N 1
ATOM 809 C CA . MET A 1 103 ? 0.909 9.929 -1.957 1.00 94.19 103 MET A CA 1
ATOM 810 C C . MET A 1 103 ? 2.199 10.342 -1.235 1.00 94.19 103 MET A C 1
ATOM 812 O O . MET A 1 103 ? 3.022 11.051 -1.806 1.00 94.19 103 MET A O 1
ATOM 816 N N . GLU A 1 104 ? 2.403 9.921 0.016 1.00 93.75 104 GLU A N 1
ATOM 817 C CA . GLU A 1 104 ? 3.647 10.217 0.732 1.00 93.75 104 GLU A CA 1
ATOM 818 C C . GLU A 1 104 ? 4.789 9.287 0.274 1.00 93.75 104 GLU A C 1
ATOM 820 O O . GLU A 1 104 ? 4.725 8.083 0.546 1.00 93.75 104 GLU A O 1
ATOM 825 N N . PRO A 1 105 ? 5.865 9.808 -0.354 1.00 93.38 105 PRO A N 1
ATOM 826 C CA . PRO A 1 105 ? 6.878 8.963 -0.986 1.00 93.38 105 PRO A CA 1
ATOM 827 C C . PRO A 1 105 ? 7.585 8.007 -0.026 1.00 93.38 105 PRO A C 1
ATOM 829 O O . PRO A 1 105 ? 7.818 6.860 -0.385 1.00 93.38 105 PRO A O 1
ATOM 832 N N . SER A 1 106 ? 7.896 8.441 1.200 1.00 92.69 106 SER A N 1
ATOM 833 C CA . SER A 1 106 ? 8.545 7.601 2.220 1.00 92.69 106 SER A CA 1
ATOM 834 C C . SER A 1 106 ? 7.671 6.417 2.640 1.00 92.69 106 SER A C 1
ATOM 836 O O . SER A 1 106 ? 8.165 5.300 2.792 1.00 92.69 106 SER A O 1
ATOM 838 N N . VAL A 1 107 ? 6.363 6.643 2.795 1.00 94.62 107 VAL A N 1
ATOM 839 C CA . VAL A 1 107 ? 5.400 5.596 3.152 1.00 94.62 107 VAL A CA 1
ATOM 840 C C . VAL A 1 107 ? 5.272 4.598 2.009 1.00 94.62 107 VAL A C 1
ATOM 842 O O . VAL A 1 107 ? 5.403 3.397 2.239 1.00 94.62 107 VAL A O 1
ATOM 845 N N . VAL A 1 108 ? 5.063 5.087 0.785 1.00 95.25 108 VAL A N 1
ATOM 846 C CA . VAL A 1 108 ? 4.896 4.242 -0.405 1.00 95.25 108 VAL A CA 1
ATOM 847 C C . VAL A 1 108 ? 6.171 3.444 -0.696 1.00 95.25 108 VAL A C 1
ATOM 849 O O . VAL A 1 108 ? 6.096 2.244 -0.954 1.00 95.25 108 VAL A O 1
ATOM 852 N N . ASP A 1 109 ? 7.346 4.062 -0.567 1.00 94.62 109 ASP A N 1
ATOM 853 C CA . ASP A 1 109 ? 8.647 3.404 -0.722 1.00 94.62 109 ASP A CA 1
ATOM 854 C C . ASP A 1 109 ? 8.810 2.206 0.226 1.00 94.62 109 ASP A C 1
ATOM 856 O O . ASP A 1 109 ? 9.160 1.097 -0.195 1.00 94.62 109 ASP A O 1
ATOM 860 N N . ALA A 1 110 ? 8.489 2.399 1.505 1.00 93.25 110 ALA A N 1
ATOM 861 C CA . ALA A 1 110 ? 8.557 1.335 2.496 1.00 93.25 110 ALA A CA 1
ATOM 862 C C . ALA A 1 110 ? 7.559 0.198 2.204 1.00 93.25 110 ALA A C 1
ATOM 864 O O . ALA A 1 110 ? 7.912 -0.973 2.370 1.00 93.25 110 ALA A O 1
ATOM 865 N N . VAL A 1 111 ? 6.353 0.501 1.706 1.00 94.81 111 VAL A N 1
ATOM 866 C CA . VAL A 1 111 ? 5.381 -0.529 1.288 1.00 94.81 111 VAL A CA 1
ATOM 867 C C . 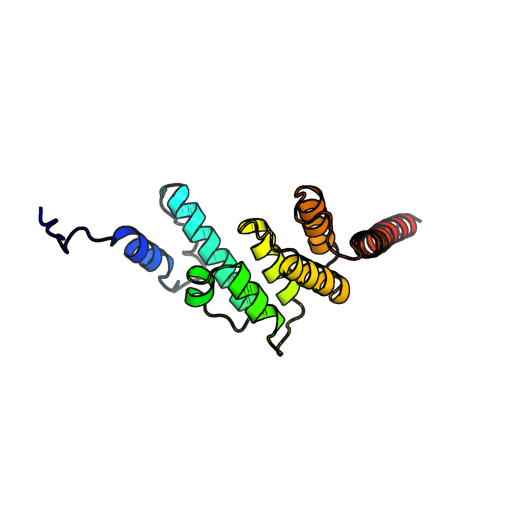VAL A 1 111 ? 5.895 -1.323 0.085 1.00 94.81 111 VAL A C 1
ATOM 869 O O . VAL A 1 111 ? 5.903 -2.552 0.127 1.00 94.81 111 VAL A O 1
ATOM 872 N N . ILE A 1 112 ? 6.393 -0.653 -0.956 1.00 94.25 112 ILE A N 1
ATOM 873 C CA . ILE A 1 112 ? 6.969 -1.295 -2.151 1.00 94.25 112 ILE A CA 1
ATOM 874 C C . ILE A 1 112 ? 8.151 -2.187 -1.772 1.00 94.25 112 ILE A C 1
ATOM 876 O O . ILE A 1 112 ? 8.248 -3.331 -2.219 1.00 94.25 112 ILE A O 1
ATOM 880 N N . THR A 1 113 ? 9.039 -1.682 -0.919 1.00 92.25 113 THR A N 1
ATOM 881 C CA . THR A 1 113 ? 10.196 -2.434 -0.428 1.00 92.25 113 THR A CA 1
ATOM 882 C C . THR A 1 113 ? 9.748 -3.679 0.330 1.00 92.25 113 THR A C 1
ATOM 884 O O . THR A 1 113 ? 10.259 -4.770 0.076 1.00 92.25 113 THR A O 1
ATOM 887 N N . LYS A 1 114 ? 8.737 -3.555 1.197 1.00 91.50 114 LYS A N 1
ATOM 888 C CA . LYS A 1 114 ? 8.167 -4.691 1.924 1.00 91.50 114 LYS A CA 1
ATOM 889 C C . LYS A 1 114 ? 7.552 -5.733 0.988 1.00 91.50 114 LYS A C 1
ATOM 891 O O . LYS A 1 114 ? 7.868 -6.910 1.119 1.00 91.50 114 LYS A O 1
ATOM 896 N N . LEU A 1 115 ? 6.748 -5.323 0.005 1.00 93.19 115 LEU A N 1
ATOM 897 C CA . LEU A 1 115 ? 6.171 -6.236 -0.993 1.00 93.19 115 LEU A CA 1
ATOM 898 C C . LEU A 1 115 ? 7.248 -6.982 -1.791 1.00 93.19 115 LEU A C 1
ATOM 900 O O . LEU A 1 115 ? 7.095 -8.173 -2.066 1.00 93.19 115 LEU A O 1
ATOM 904 N N . ALA A 1 116 ? 8.339 -6.299 -2.148 1.00 90.44 116 ALA A N 1
ATOM 905 C CA . ALA A 1 116 ? 9.462 -6.904 -2.853 1.00 90.44 116 ALA A CA 1
ATOM 906 C C . ALA A 1 116 ? 10.186 -7.956 -1.994 1.00 90.44 116 ALA A C 1
ATOM 908 O O . ALA A 1 116 ? 10.497 -9.038 -2.497 1.00 90.44 116 ALA A O 1
ATOM 909 N N . LEU A 1 117 ? 10.412 -7.670 -0.706 1.00 88.94 117 LEU A N 1
ATOM 910 C CA . LEU A 1 117 ? 11.009 -8.611 0.250 1.00 88.94 117 LEU A CA 1
ATOM 911 C C . LEU A 1 117 ? 10.101 -9.823 0.500 1.00 88.94 117 LEU A C 1
ATOM 913 O O . LEU A 1 117 ? 10.564 -10.963 0.449 1.00 88.94 117 LEU A O 1
ATOM 917 N N . ASP A 1 118 ? 8.800 -9.582 0.669 1.00 89.94 118 ASP A N 1
ATOM 918 C CA . ASP A 1 118 ? 7.779 -10.608 0.911 1.00 89.94 118 ASP A CA 1
ATOM 919 C C . ASP A 1 118 ? 7.370 -11.359 -0.380 1.00 89.94 118 ASP A C 1
ATOM 921 O O . ASP A 1 118 ? 6.474 -12.210 -0.359 1.00 89.94 118 ASP A O 1
ATOM 925 N N . ARG A 1 119 ? 8.025 -11.062 -1.518 1.00 90.50 119 ARG A N 1
ATOM 926 C CA . ARG A 1 119 ? 7.788 -11.652 -2.852 1.00 90.50 119 ARG A CA 1
ATOM 927 C C . ARG A 1 119 ? 6.327 -11.571 -3.307 1.00 90.50 119 ARG A C 1
ATOM 929 O O . ARG A 1 119 ? 5.834 -12.438 -4.029 1.00 90.50 119 ARG A O 1
ATOM 936 N N . LYS A 1 120 ? 5.618 -10.518 -2.901 1.00 92.88 120 LYS A N 1
ATOM 937 C CA . LYS A 1 120 ? 4.226 -10.236 -3.281 1.00 92.88 120 LYS A CA 1
ATOM 938 C C . LYS A 1 120 ? 4.184 -9.487 -4.611 1.00 92.88 120 LYS A C 1
ATOM 940 O O . LYS A 1 120 ? 3.755 -8.340 -4.679 1.00 92.88 120 LYS A O 1
ATOM 945 N N . TYR A 1 121 ? 4.693 -10.132 -5.659 1.00 92.81 121 TYR A N 1
ATOM 946 C CA . TYR A 1 121 ? 5.006 -9.463 -6.920 1.00 92.81 121 TYR A CA 1
ATOM 947 C C . TYR A 1 121 ? 3.787 -8.949 -7.695 1.00 92.81 121 TYR A C 1
ATOM 949 O O . TYR A 1 121 ? 3.905 -7.916 -8.343 1.00 92.81 121 TYR A O 1
ATOM 957 N N . GLU A 1 122 ? 2.626 -9.602 -7.602 1.00 92.62 122 GLU A N 1
ATOM 958 C CA . GLU A 1 122 ? 1.389 -9.109 -8.234 1.00 92.62 122 GLU A CA 1
ATOM 959 C C . GLU A 1 122 ? 1.008 -7.725 -7.690 1.00 92.62 122 GLU A C 1
ATOM 961 O O . GLU A 1 122 ? 0.997 -6.743 -8.429 1.00 92.62 122 GLU A O 1
ATOM 966 N N . MET A 1 123 ? 0.841 -7.622 -6.369 1.00 94.75 123 MET A N 1
ATOM 967 C CA . MET A 1 123 ? 0.551 -6.354 -5.696 1.00 94.75 123 MET A CA 1
ATOM 968 C C . MET A 1 123 ? 1.691 -5.333 -5.855 1.00 94.75 123 MET A C 1
ATOM 970 O O . MET A 1 123 ? 1.444 -4.136 -5.988 1.00 94.75 123 MET A O 1
ATOM 974 N N . LEU A 1 124 ? 2.952 -5.787 -5.872 1.00 94.81 124 LEU A N 1
ATOM 975 C CA . LEU A 1 124 ? 4.106 -4.921 -6.136 1.00 94.81 124 LEU A CA 1
ATOM 976 C C . LEU A 1 124 ? 3.991 -4.242 -7.504 1.00 94.81 124 LEU A C 1
ATOM 978 O O . LEU A 1 124 ? 4.236 -3.045 -7.607 1.00 94.81 124 LEU A O 1
ATOM 982 N N . VAL A 1 125 ? 3.640 -4.998 -8.546 1.00 94.69 125 VAL A N 1
ATOM 983 C CA . VAL A 1 125 ? 3.482 -4.467 -9.904 1.00 94.69 125 VAL A CA 1
ATOM 984 C C . VAL A 1 125 ? 2.369 -3.426 -9.945 1.00 94.69 125 VAL A C 1
ATOM 986 O O . VAL A 1 125 ? 2.562 -2.369 -10.544 1.00 94.69 125 VAL A O 1
ATOM 989 N N . ASP A 1 126 ? 1.237 -3.678 -9.294 1.00 94.25 126 ASP A N 1
ATOM 990 C CA . ASP A 1 126 ? 0.128 -2.723 -9.280 1.00 94.25 126 ASP A CA 1
ATOM 991 C C . ASP A 1 126 ? 0.487 -1.432 -8.540 1.00 94.25 126 ASP A C 1
ATOM 993 O O . ASP A 1 126 ? 0.229 -0.339 -9.046 1.00 94.25 126 ASP A O 1
ATOM 997 N N . LEU A 1 127 ? 1.203 -1.531 -7.419 1.00 94.69 127 LEU A N 1
ATOM 998 C CA . LEU A 1 127 ? 1.668 -0.353 -6.691 1.00 94.69 127 LEU A CA 1
ATOM 999 C C . LEU A 1 127 ? 2.761 0.424 -7.450 1.00 94.69 127 LEU A C 1
ATOM 1001 O O . LEU A 1 127 ? 2.822 1.653 -7.389 1.00 94.69 127 LEU A O 1
ATOM 1005 N N . LEU A 1 128 ? 3.611 -0.267 -8.213 1.00 94.62 128 LEU A N 1
ATOM 1006 C CA . LEU A 1 128 ? 4.588 0.375 -9.093 1.00 94.62 128 LEU A CA 1
ATOM 1007 C C . LEU A 1 128 ? 3.909 1.114 -10.261 1.00 94.62 128 LEU A C 1
ATOM 1009 O O . LEU A 1 128 ? 4.342 2.214 -10.609 1.00 94.62 128 LEU A O 1
ATOM 1013 N N . LYS A 1 129 ? 2.824 0.568 -10.832 1.00 93.50 129 LYS A N 1
ATOM 1014 C CA . LYS A 1 129 ? 1.992 1.286 -11.820 1.00 93.50 129 LYS A CA 1
ATOM 1015 C C . LYS A 1 129 ? 1.359 2.531 -11.203 1.00 93.50 129 LYS A C 1
ATOM 1017 O O . LYS A 1 129 ? 1.424 3.592 -11.815 1.00 93.50 129 LYS A O 1
ATOM 1022 N N . TYR A 1 130 ? 0.813 2.419 -9.991 1.00 93.50 130 TYR A N 1
ATOM 1023 C CA . TYR A 1 130 ? 0.276 3.558 -9.242 1.00 93.50 130 TYR A CA 1
ATOM 1024 C C . TYR A 1 130 ? 1.330 4.666 -9.069 1.00 93.50 130 TYR A C 1
ATOM 1026 O O . TYR A 1 130 ? 1.065 5.830 -9.362 1.00 93.50 130 TYR A O 1
ATOM 1034 N N . CYS A 1 131 ? 2.572 4.310 -8.721 1.00 93.25 131 CYS A N 1
ATOM 1035 C CA . CYS A 1 131 ? 3.667 5.282 -8.634 1.00 93.25 131 CYS A CA 1
ATOM 1036 C C . CYS A 1 131 ? 3.990 5.953 -9.974 1.00 93.25 131 CYS A C 1
ATOM 1038 O O . CYS A 1 131 ? 4.299 7.140 -10.003 1.00 93.25 131 CYS A O 1
ATOM 1040 N N . ALA A 1 132 ? 3.914 5.216 -11.084 1.00 91.56 132 ALA A N 1
ATOM 1041 C CA . ALA A 1 132 ? 4.145 5.771 -12.417 1.00 91.56 132 ALA A CA 1
ATOM 1042 C C . ALA A 1 132 ? 3.038 6.749 -12.858 1.00 91.56 132 ALA A C 1
ATOM 1044 O O . ALA A 1 132 ? 3.305 7.652 -13.646 1.00 91.56 132 ALA A O 1
ATOM 1045 N N . MET A 1 133 ? 1.814 6.596 -12.341 1.00 91.88 133 MET A N 1
ATOM 1046 C CA . MET A 1 133 ? 0.681 7.487 -12.631 1.00 91.88 133 MET A CA 1
ATOM 1047 C C . MET A 1 133 ? 0.711 8.795 -11.825 1.00 91.88 133 MET A C 1
ATOM 1049 O O . MET A 1 133 ? -0.028 9.729 -12.143 1.00 91.88 133 MET A O 1
ATOM 1053 N N . HIS A 1 134 ? 1.550 8.892 -10.791 1.00 89.94 134 HIS A N 1
ATOM 1054 C CA . HIS A 1 134 ? 1.576 10.032 -9.877 1.00 89.94 134 HIS A CA 1
ATOM 1055 C C . HIS A 1 134 ? 2.974 10.646 -9.785 1.00 89.94 134 HIS A C 1
ATOM 1057 O O . HIS A 1 134 ? 3.901 10.061 -9.230 1.00 89.94 134 HIS A O 1
ATOM 1063 N N . THR A 1 135 ? 3.117 11.879 -10.277 1.00 85.69 135 THR A N 1
ATOM 1064 C CA . THR A 1 135 ? 4.400 12.604 -10.375 1.00 85.69 135 THR A CA 1
ATOM 1065 C C . THR A 1 135 ? 5.118 12.787 -9.036 1.00 85.69 135 THR A C 1
ATOM 1067 O O . THR A 1 135 ? 6.343 12.839 -8.988 1.00 85.69 135 THR A O 1
ATOM 1070 N N . ASN A 1 136 ? 4.384 12.832 -7.923 1.00 85.81 136 ASN A N 1
ATOM 1071 C CA . ASN A 1 136 ? 4.977 12.903 -6.584 1.00 85.81 136 ASN A CA 1
ATOM 1072 C C . ASN A 1 136 ? 5.711 11.607 -6.192 1.00 85.81 136 ASN A C 1
ATOM 1074 O O . ASN A 1 136 ? 6.617 11.631 -5.362 1.00 85.81 136 ASN A O 1
ATOM 1078 N N . LEU A 1 137 ? 5.325 10.478 -6.789 1.00 88.19 137 LEU A N 1
ATOM 1079 C CA . LEU A 1 137 ? 5.838 9.142 -6.491 1.00 88.19 137 LEU A CA 1
ATOM 1080 C C . LEU A 1 137 ? 6.830 8.638 -7.549 1.00 88.19 137 LEU A C 1
ATOM 1082 O O . LEU A 1 137 ? 7.555 7.676 -7.294 1.00 88.19 137 LEU A O 1
ATOM 1086 N N . SER A 1 138 ? 6.937 9.305 -8.702 1.00 78.50 138 SER A N 1
ATOM 1087 C CA . SER A 1 138 ? 7.877 8.921 -9.764 1.00 78.50 138 SER A CA 1
ATOM 1088 C C . SER A 1 138 ? 9.348 9.039 -9.350 1.00 78.50 138 SER A C 1
ATOM 1090 O O . SER A 1 138 ? 10.207 8.419 -9.968 1.00 78.50 138 SER A O 1
ATOM 1092 N N . PHE A 1 139 ? 9.643 9.800 -8.291 1.00 78.56 139 PHE A N 1
ATOM 1093 C CA . PHE A 1 139 ? 10.997 10.017 -7.769 1.00 78.56 139 PHE A CA 1
ATOM 1094 C C . PHE A 1 139 ? 11.324 9.175 -6.529 1.00 78.56 139 PHE A C 1
ATOM 1096 O O . PHE A 1 139 ? 12.307 9.452 -5.837 1.00 78.56 139 PHE A O 1
ATOM 1103 N N . ILE A 1 140 ? 10.520 8.148 -6.221 1.00 86.88 140 ILE A N 1
ATOM 1104 C CA . ILE A 1 140 ? 10.870 7.182 -5.175 1.00 86.88 140 ILE A CA 1
ATOM 1105 C C . ILE A 1 140 ? 12.256 6.602 -5.481 1.00 86.88 140 ILE A C 1
ATOM 1107 O O . ILE A 1 140 ? 12.533 6.119 -6.580 1.00 86.88 140 ILE A O 1
ATOM 1111 N N . ARG A 1 141 ? 13.145 6.635 -4.485 1.00 84.31 141 ARG A N 1
ATOM 1112 C CA . ARG A 1 141 ? 14.541 6.224 -4.655 1.00 84.31 141 ARG A CA 1
ATOM 1113 C C . ARG A 1 141 ? 14.631 4.767 -5.124 1.00 84.31 141 ARG A C 1
ATOM 1115 O O . ARG A 1 141 ? 14.039 3.863 -4.525 1.00 84.31 141 ARG A O 1
ATOM 1122 N N . GLY A 1 142 ? 15.414 4.539 -6.179 1.00 84.88 142 GLY A N 1
ATOM 1123 C CA . GLY A 1 142 ? 15.685 3.203 -6.717 1.00 84.88 142 GLY A CA 1
ATOM 1124 C C . GLY A 1 142 ? 14.446 2.500 -7.274 1.00 84.88 142 GLY A C 1
ATOM 1125 O O . GLY A 1 142 ? 14.366 1.270 -7.216 1.00 84.88 142 GLY A O 1
ATOM 1126 N N . ILE A 1 143 ? 13.457 3.256 -7.763 1.00 87.69 143 ILE A N 1
ATOM 1127 C CA . ILE A 1 143 ? 12.247 2.704 -8.384 1.00 87.69 143 ILE A CA 1
ATOM 1128 C C . ILE A 1 143 ? 12.579 1.804 -9.583 1.00 87.69 143 ILE A C 1
ATOM 1130 O O . ILE A 1 143 ? 11.906 0.796 -9.792 1.00 87.69 143 ILE A O 1
ATOM 1134 N N . GLU A 1 144 ? 13.669 2.078 -10.305 1.00 89.88 144 GLU A N 1
ATOM 1135 C CA . GLU A 1 144 ? 14.140 1.258 -11.427 1.00 89.88 144 GLU A CA 1
ATOM 1136 C C . GLU A 1 144 ? 14.567 -0.134 -10.958 1.00 89.88 144 GLU A C 1
ATOM 1138 O O . GLU A 1 144 ? 14.237 -1.142 -11.585 1.00 89.88 144 GLU A O 1
ATOM 1143 N N . LEU A 1 145 ? 15.254 -0.215 -9.813 1.00 90.44 145 LEU A N 1
ATOM 1144 C CA . LEU A 1 145 ? 15.663 -1.491 -9.233 1.00 90.44 145 LEU A CA 1
ATOM 1145 C C . LEU A 1 145 ? 14.432 -2.316 -8.836 1.00 90.44 145 LEU A C 1
ATOM 1147 O O . LEU A 1 145 ? 14.374 -3.510 -9.134 1.00 90.44 145 LEU A O 1
ATOM 1151 N N . LYS A 1 146 ? 13.414 -1.687 -8.239 1.00 89.75 146 LYS A N 1
ATOM 1152 C CA . LYS A 1 146 ? 12.145 -2.352 -7.889 1.00 89.75 146 LYS A CA 1
ATOM 1153 C C . LYS A 1 146 ? 11.414 -2.873 -9.127 1.00 89.75 146 LYS A C 1
ATOM 1155 O O . LYS A 1 146 ? 11.016 -4.039 -9.140 1.00 89.75 146 LYS A O 1
ATOM 1160 N N . TRP A 1 147 ? 11.333 -2.070 -10.190 1.00 93.06 147 TRP A N 1
ATOM 1161 C CA . TRP A 1 147 ? 10.825 -2.515 -11.490 1.00 93.06 147 TRP A CA 1
ATOM 1162 C C . TRP A 1 147 ? 11.627 -3.691 -12.052 1.00 93.06 147 TRP A C 1
ATOM 1164 O O . TRP A 1 147 ? 11.036 -4.660 -12.521 1.00 93.06 147 TRP A O 1
ATOM 1174 N N . SER A 1 148 ? 12.959 -3.672 -11.942 1.00 91.38 148 SER A N 1
ATOM 1175 C CA . SER A 1 148 ? 13.806 -4.774 -12.415 1.00 91.38 148 SER A CA 1
ATOM 1176 C C . SER A 1 148 ? 13.541 -6.091 -11.670 1.00 91.38 148 SER A C 1
ATOM 1178 O O . SER A 1 148 ? 13.540 -7.163 -12.278 1.00 91.38 148 SER A O 1
ATOM 1180 N N . HIS A 1 149 ? 13.268 -6.033 -10.360 1.00 88.25 149 HIS A N 1
ATOM 1181 C CA . HIS A 1 149 ? 12.904 -7.208 -9.567 1.00 88.25 149 HIS A CA 1
ATOM 1182 C C . HIS A 1 149 ? 11.546 -7.773 -9.982 1.00 88.25 149 HIS A C 1
ATOM 1184 O O . HIS A 1 149 ? 11.435 -8.985 -10.176 1.00 88.25 149 HIS A O 1
ATOM 1190 N N . ALA A 1 150 ? 10.546 -6.907 -10.165 1.00 91.50 150 ALA A N 1
ATOM 1191 C CA . ALA A 1 150 ? 9.229 -7.305 -10.649 1.00 91.50 150 ALA A CA 1
ATOM 1192 C C . ALA A 1 150 ? 9.298 -7.906 -12.066 1.00 91.50 150 ALA A C 1
ATOM 1194 O O . ALA A 1 150 ? 8.724 -8.964 -12.320 1.00 91.50 150 ALA A O 1
ATOM 1195 N N . ALA A 1 151 ? 10.073 -7.293 -12.966 1.00 91.50 151 ALA A N 1
ATOM 1196 C CA . ALA A 1 151 ? 10.289 -7.791 -14.321 1.00 91.50 151 ALA A CA 1
ATOM 1197 C C . ALA A 1 151 ? 10.943 -9.178 -14.321 1.00 91.50 151 ALA A C 1
ATOM 1199 O O . ALA A 1 151 ? 10.483 -10.073 -15.025 1.00 91.50 151 ALA A O 1
ATOM 1200 N N . ARG A 1 152 ? 11.971 -9.403 -13.489 1.00 90.31 152 ARG A N 1
ATOM 1201 C CA . ARG A 1 152 ? 12.626 -10.717 -13.369 1.00 90.31 152 ARG A CA 1
ATOM 1202 C C . ARG A 1 152 ? 11.641 -11.820 -12.967 1.00 90.31 152 ARG A C 1
ATOM 1204 O O . ARG A 1 152 ?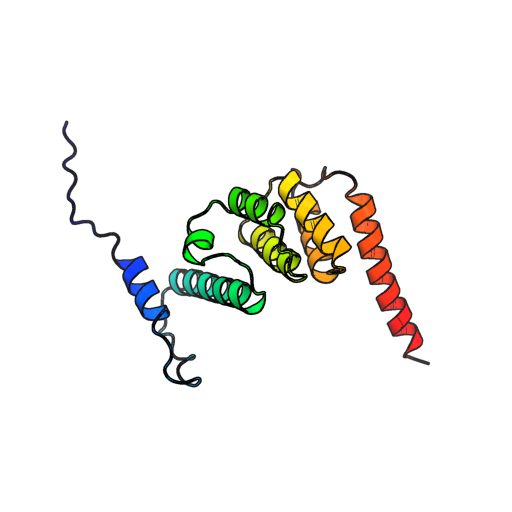 11.717 -12.918 -13.510 1.00 90.31 152 ARG A O 1
ATOM 1211 N N . TRP A 1 153 ? 10.712 -11.524 -12.057 1.00 91.44 153 TRP A N 1
ATOM 1212 C CA . TRP A 1 153 ? 9.638 -12.451 -11.689 1.00 91.44 153 TRP A CA 1
ATOM 1213 C C . TRP A 1 153 ? 8.643 -12.684 -12.839 1.00 91.44 153 TRP A C 1
ATOM 1215 O O . TRP A 1 153 ? 8.318 -13.831 -13.143 1.00 91.44 153 TRP A O 1
ATOM 1225 N N . LEU A 1 154 ? 8.214 -11.631 -13.542 1.00 88.12 154 LEU A N 1
ATOM 1226 C CA . LEU A 1 154 ? 7.349 -11.778 -14.722 1.00 88.12 154 LEU A CA 1
ATOM 1227 C C . LEU A 1 154 ? 7.996 -12.676 -15.788 1.00 88.12 154 LEU A C 1
ATOM 1229 O O . LEU A 1 154 ? 7.351 -13.585 -16.311 1.00 88.12 154 LEU A O 1
ATOM 1233 N N . PHE A 1 155 ? 9.288 -12.488 -16.065 1.00 87.50 155 PHE A N 1
ATOM 1234 C CA . PHE A 1 155 ? 10.024 -13.336 -17.003 1.00 87.50 155 PHE A CA 1
ATOM 1235 C C . PHE A 1 155 ? 10.153 -14.782 -16.519 1.00 87.50 155 PHE A C 1
ATOM 1237 O O . PHE A 1 155 ? 10.051 -15.697 -17.337 1.00 87.50 155 PHE A O 1
ATOM 1244 N N . SER A 1 156 ? 10.315 -15.023 -15.212 1.00 87.81 156 SER A N 1
ATOM 1245 C CA . SER A 1 156 ? 10.353 -16.395 -14.694 1.00 87.81 156 SER A CA 1
ATOM 1246 C C . SER A 1 156 ? 9.019 -17.121 -14.887 1.00 87.81 156 SER A C 1
ATOM 1248 O O . SER A 1 156 ? 9.016 -18.312 -15.176 1.00 87.81 156 SER A O 1
ATOM 1250 N N . LEU A 1 157 ? 7.885 -16.415 -14.797 1.00 83.94 157 LEU A N 1
ATOM 1251 C CA . LEU A 1 157 ? 6.572 -17.001 -15.094 1.00 83.94 157 LEU A CA 1
ATOM 1252 C C . LEU A 1 157 ? 6.439 -17.406 -16.565 1.00 83.94 157 LEU A C 1
ATOM 1254 O O . LEU A 1 157 ? 5.904 -18.473 -16.862 1.00 83.94 157 LEU A O 1
ATOM 1258 N N . ILE A 1 158 ? 6.930 -16.571 -17.484 1.00 79.81 158 ILE A N 1
ATOM 1259 C CA . ILE A 1 158 ? 6.918 -16.861 -18.925 1.00 79.81 158 ILE A CA 1
ATOM 1260 C C . ILE A 1 158 ? 7.805 -18.075 -19.228 1.00 79.81 158 ILE A C 1
ATOM 1262 O O . ILE A 1 158 ? 7.387 -18.976 -19.951 1.00 79.81 158 ILE A O 1
ATOM 1266 N N . ALA A 1 159 ? 8.998 -18.135 -18.631 1.00 72.94 159 ALA A N 1
ATOM 1267 C CA . ALA A 1 159 ? 9.908 -19.266 -18.788 1.00 72.94 159 ALA A CA 1
ATOM 1268 C C . ALA A 1 159 ? 9.285 -20.584 -18.293 1.00 72.94 159 ALA A C 1
ATOM 1270 O O . ALA A 1 159 ? 9.362 -21.589 -18.991 1.00 72.94 159 ALA A O 1
ATOM 1271 N N . ILE A 1 160 ? 8.604 -20.571 -17.140 1.00 71.19 160 ILE A N 1
ATOM 1272 C CA . ILE A 1 160 ? 7.894 -21.748 -16.614 1.00 71.19 160 ILE A CA 1
ATOM 1273 C C . ILE A 1 160 ? 6.765 -22.176 -17.559 1.00 71.19 160 ILE A C 1
ATOM 1275 O O . ILE A 1 160 ? 6.651 -23.358 -17.871 1.00 71.19 160 ILE A O 1
ATOM 1279 N N . LYS A 1 161 ? 5.959 -21.232 -18.062 1.00 66.56 161 LYS A N 1
ATOM 1280 C CA . LYS A 1 161 ? 4.878 -21.547 -19.012 1.00 66.56 161 LYS A CA 1
ATOM 1281 C C . LYS A 1 161 ? 5.397 -22.197 -20.295 1.00 66.56 161 LYS A C 1
ATOM 1283 O O . LYS A 1 161 ? 4.748 -23.099 -20.803 1.00 66.56 161 LYS A O 1
ATOM 1288 N N . ASN A 1 162 ? 6.568 -21.789 -20.778 1.00 59.53 162 ASN A N 1
ATOM 1289 C CA . ASN A 1 162 ? 7.172 -22.371 -21.978 1.00 59.53 162 ASN A CA 1
ATOM 1290 C C . ASN A 1 162 ? 7.807 -23.753 -21.741 1.00 59.53 162 ASN A C 1
ATOM 1292 O O . ASN A 1 162 ? 7.971 -24.498 -22.698 1.00 59.53 162 ASN A O 1
ATOM 1296 N N . ILE A 1 163 ? 8.144 -24.113 -20.498 1.00 57.56 163 ILE A N 1
ATOM 1297 C CA . ILE A 1 163 ? 8.687 -25.440 -20.149 1.00 57.56 163 ILE A CA 1
ATOM 1298 C C . ILE A 1 163 ? 7.574 -26.490 -20.013 1.00 57.56 163 ILE A C 1
ATOM 1300 O O . ILE A 1 163 ? 7.795 -27.648 -20.332 1.00 57.56 163 ILE A O 1
ATOM 1304 N N . VAL A 1 164 ? 6.369 -26.103 -19.582 1.00 52.69 164 VAL A N 1
ATOM 1305 C CA . VAL A 1 164 ? 5.238 -27.032 -19.351 1.00 52.69 164 VAL A CA 1
ATOM 1306 C C . VAL A 1 164 ? 4.509 -27.433 -20.652 1.00 52.69 164 VAL A C 1
ATOM 1308 O O . VAL A 1 164 ? 3.614 -28.270 -20.626 1.00 52.69 164 VAL A O 1
ATOM 1311 N N . ILE A 1 165 ? 4.883 -26.856 -21.799 1.00 50.56 165 ILE A N 1
ATOM 1312 C CA . ILE A 1 165 ? 4.274 -27.145 -23.115 1.00 50.56 165 ILE A CA 1
ATOM 1313 C C . ILE A 1 165 ? 5.064 -28.223 -23.901 1.00 50.56 165 ILE A C 1
ATOM 1315 O O . ILE A 1 165 ? 4.664 -28.581 -25.007 1.00 50.56 165 ILE A O 1
ATOM 1319 N N . PHE A 1 166 ? 6.140 -28.785 -23.335 1.00 42.94 166 PHE A N 1
ATOM 1320 C CA . PHE A 1 166 ? 6.927 -29.867 -23.946 1.00 42.94 166 PHE A CA 1
ATOM 1321 C C . PHE A 1 166 ? 6.822 -31.181 -23.174 1.00 42.94 166 PHE A C 1
ATOM 1323 O O . PHE A 1 166 ? 6.888 -31.140 -21.924 1.00 42.94 166 PHE A O 1
#